Protein 7ROA (pdb70)

Foldseek 3Di:
DDDVVLLVVLLVLVCLCVPHLDLVSLLVSPVVPDDPVLVVLLCVLFVDDRDVADDDGDLLVVLPVQPLVQLVVCVVVSVSSSLSVSQVVSCVVVVVPGRSNSSSSVNSSCSVRVD

Structure (mmCIF, N/CA/C/O backbone):
data_7ROA
#
_entry.id   7ROA
#
_cell.length_a   62.394
_cell.length_b   32.064
_cell.length_c   49.992
_cell.angle_alpha   90.000
_cell.angle_beta   90.860
_cell.angle_gamma   90.000
#
_symmetry.space_group_name_H-M   'C 1 2 1'
#
loop_
_entity.id
_entity.type
_entity.pdbx_description
1 polymer EntV
2 water water
#
loop_
_atom_site.group_PDB
_atom_site.id
_atom_site.type_symbol
_atom_site.label_atom_id
_atom_site.label_alt_id
_atom_site.label_comp_id
_atom_site.label_asym_id
_atom_site.label_entity_id
_atom_site.label_seq_id
_atom_site.pdbx_PDB_ins_code
_atom_site.Cartn_x
_atom_site.Cartn_y
_atom_site.Cartn_z
_atom_site.occupancy
_atom_site.B_iso_or_equiv
_atom_site.auth_seq_id
_atom_site.auth_comp_id
_atom_site.auth_asym_id
_atom_site.auth_atom_id
_atom_site.pdbx_PDB_model_num
ATOM 1 N N . GLN A 1 3 ? 26.16000 25.51700 -1.78100 1.000 46.10581 58 GLN A N 1
ATOM 2 C CA . GLN A 1 3 ? 26.28700 24.06100 -1.79300 1.000 51.41266 58 GLN A CA 1
ATOM 3 C C . GLN A 1 3 ? 26.68500 23.51700 -3.16400 1.000 51.14002 58 GLN A C 1
ATOM 4 O O . GLN A 1 3 ? 27.86700 23.31300 -3.43800 1.000 57.66166 58 GLN A O 1
ATOM 10 N N . LEU A 1 4 ? 25.68800 23.27600 -4.01600 1.000 31.06213 59 LEU A N 1
ATOM 11 C CA . LEU A 1 4 ? 25.90000 22.66100 -5.32000 1.000 24.76375 59 LEU A CA 1
ATOM 12 C C . LEU A 1 4 ? 26.28300 23.70200 -6.36600 1.000 28.58475 59 LEU A C 1
ATOM 13 O O . LEU A 1 4 ? 25.68000 24.77800 -6.43400 1.000 34.71402 59 LEU A O 1
ATOM 18 N N . GLU A 1 5 ? 27.28000 23.37400 -7.18600 1.000 26.95542 60 GLU A N 1
ATOM 19 C CA . GLU A 1 5 ? 27.68400 24.27400 -8.26400 1.000 26.60449 60 GLU A CA 1
ATOM 20 C C . GLU A 1 5 ? 26.59000 24.31100 -9.32700 1.000 21.99413 60 GLU A C 1
ATOM 21 O O . GLU A 1 5 ? 26.17100 23.26400 -9.83400 1.000 20.03841 60 GLU A O 1
ATOM 27 N N . ASP A 1 6 ? 26.12400 25.51700 -9.66300 1.000 23.49025 61 ASP A N 1
ATOM 28 C CA . ASP A 1 6 ? 24.94400 25.63100 -10.51300 1.000 21.31320 61 ASP A CA 1
ATOM 29 C C . ASP A 1 6 ? 25.20600 25.16500 -11.93700 1.000 26.32911 61 ASP A C 1
ATOM 30 O O . ASP A 1 6 ? 24.27500 24.71400 -12.61200 1.000 20.80581 61 ASP A O 1
ATOM 35 N N . SER A 1 7 ? 26.44500 25.27400 -12.42400 1.000 19.85118 62 SER A N 1
ATOM 36 C CA . SER A 1 7 ? 26.72900 24.77900 -13.76600 1.000 20.38131 62 SER A CA 1
ATOM 37 C C . SER A 1 7 ? 26.57800 23.26400 -13.82800 1.000 25.18208 62 SER A C 1
ATOM 38 O O . SER A 1 7 ? 26.04200 22.72400 -14.80700 1.000 17.81089 62 SER A O 1
ATOM 41 N N . GLU A 1 8 ? 27.02600 22.56300 -12.78300 1.000 21.04519 63 GLU A N 1
ATOM 42 C CA . GLU A 1 8 ? 26.84800 21.11500 -12.74100 1.000 26.46518 63 GLU A CA 1
ATOM 43 C C . GLU A 1 8 ? 25.38000 20.74800 -12.57600 1.000 15.20826 63 GLU A C 1
ATOM 44 O O . GLU A 1 8 ? 24.91100 19.76400 -13.16100 1.000 15.02106 63 GLU A O 1
ATOM 50 N N . VAL A 1 9 ? 24.63500 21.52900 -11.79100 1.000 13.53473 64 VAL A N 1
ATOM 51 C CA . VAL A 1 9 ? 23.20200 21.29200 -11.65500 1.000 12.71050 64 VAL A CA 1
ATOM 52 C C . VAL A 1 9 ? 22.51700 21.41400 -13.01100 1.000 13.06864 64 VAL A C 1
ATOM 53 O O . VAL A 1 9 ? 21.69500 20.57600 -13.38800 1.000 14.72352 64 VAL A O 1
ATOM 57 N N . GLU A 1 10 ? 22.83300 22.47700 -13.76000 1.000 14.97285 65 GLU A N 1
ATOM 58 C CA . GLU A 1 10 ? 22.18300 22.66200 -15.05700 1.000 16.03801 65 GLU A CA 1
ATOM 59 C C . GLU A 1 10 ? 22.60800 21.60200 -16.06400 1.000 15.43107 65 GLU A C 1
ATOM 60 O O . GLU A 1 10 ? 21.79200 21.18400 -16.90000 1.000 15.37712 65 GLU A O 1
ATOM 66 N N . ALA A 1 11 ? 23.86500 21.15300 -16.00900 1.000 16.97912 66 ALA A N 1
ATOM 67 C CA . ALA A 1 11 ? 24.27700 20.06400 -16.89400 1.000 15.23242 66 ALA A CA 1
ATOM 68 C C . ALA A 1 11 ? 23.52300 18.78400 -16.56900 1.000 12.96846 66 ALA A C 1
ATOM 69 O O . ALA A 1 11 ? 23.12700 18.04000 -17.47600 1.000 14.49615 66 ALA A O 1
ATOM 71 N N . VAL A 1 12 ? 23.31800 18.50900 -15.28000 1.000 11.57268 67 VAL A N 1
ATOM 72 C CA . VAL A 1 12 ? 22.53800 17.34400 -14.88000 1.000 9.98859 67 VAL A CA 1
ATOM 73 C C . VAL A 1 12 ? 21.08100 17.50800 -15.29800 1.000 10.19583 67 VAL A C 1
ATOM 74 O O . VAL A 1 12 ? 20.46100 16.57300 -15.81900 1.000 10.91256 67 VAL A O 1
ATOM 78 N N . ALA A 1 13 ? 20.51300 18.69500 -15.08800 1.000 10.39789 68 ALA A N 1
ATOM 79 C CA . ALA A 1 13 ? 19.12100 18.91500 -15.47200 1.000 10.63006 68 ALA A CA 1
ATOM 80 C C . ALA A 1 13 ? 18.93500 18.73100 -16.97100 1.000 11.91891 68 ALA A C 1
ATOM 81 O O . ALA A 1 13 ? 17.92400 18.17700 -17.42400 1.000 13.83696 68 ALA A O 1
ATOM 83 N N . LYS A 1 14 ? 19.90000 19.19500 -17.75900 1.000 13.14580 69 LYS A N 1
ATOM 84 C CA . LYS A 1 14 ? 19.77100 19.06400 -19.20400 1.000 21.07702 69 LYS A CA 1
ATOM 85 C C . LYS A 1 14 ? 19.85900 17.60400 -19.61400 1.000 19.00135 69 LYS A C 1
ATOM 86 O O . LYS A 1 14 ? 19.10200 17.15100 -20.47900 1.000 15.20681 69 LYS A O 1
ATOM 92 N N . GLY A 1 15 ? 20.76400 16.84900 -18.98800 1.000 12.94532 70 GLY A N 1
ATOM 93 C CA . GLY A 1 15 ? 20.84300 15.42600 -19.27300 1.000 11.61430 70 GLY A CA 1
ATOM 94 C C . GLY A 1 15 ? 19.56700 14.69100 -18.90500 1.000 16.47143 70 GLY A C 1
ATOM 95 O O . GLY A 1 15 ? 19.09200 13.83700 -19.65800 1.000 12.78668 70 GLY A O 1
ATOM 96 N N . LEU A 1 16 ? 19.00000 15.00100 -17.73500 1.000 9.61118 71 LEU A N 1
ATOM 97 C CA . LEU A 1 16 ? 17.73700 14.37600 -17.34700 1.000 7.74657 71 LEU A CA 1
ATOM 98 C C . L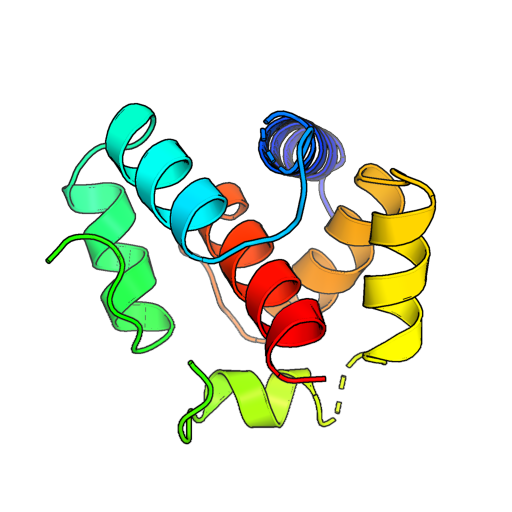EU A 1 16 ? 16.64700 14.69100 -18.35400 1.000 14.69523 71 LEU A C 1
ATOM 99 O O . LEU A 1 16 ? 15.87500 13.80500 -18.73900 1.000 13.49292 71 LEU A O 1
ATOM 104 N N . GLU A 1 17 ? 16.57600 15.95200 -18.78900 1.000 9.41367 72 GLU A N 1
ATOM 105 C CA . GLU A 1 17 ? 15.56400 16.36500 -19.75300 1.000 10.88381 72 GLU A CA 1
ATOM 106 C C . GLU A 1 17 ? 15.72600 15.62200 -21.07200 1.000 22.00203 72 GLU A C 1
ATOM 107 O O . GLU A 1 17 ? 14.73600 15.21800 -21.68800 1.000 32.08757 72 GLU A O 1
ATOM 113 N N . GLU A 1 18 ? 16.96500 15.45200 -21.53600 1.000 14.88450 73 GLU A N 1
ATOM 114 C CA . GLU A 1 18 ? 17.18400 14.69900 -22.76800 1.000 19.64204 73 GLU A CA 1
ATOM 115 C C . GLU A 1 18 ? 16.90100 13.20900 -22.59400 1.000 20.64767 73 GLU A C 1
ATOM 116 O O . GLU A 1 18 ? 16.31100 12.59700 -23.48400 1.000 20.73351 73 GLU A O 1
ATOM 130 N N . TYR A 1 20 ? 15.00600 11.63300 -20.46800 1.000 11.54818 75 TYR A N 1
ATOM 131 C CA . TYR A 1 20 ? 13.68400 11.27000 -19.97700 1.000 10.88494 75 TYR A CA 1
ATOM 132 C C . TYR A 1 20 ? 12.57300 12.11900 -20.56800 1.000 18.54751 75 TYR A C 1
ATOM 133 O O . TYR A 1 20 ? 11.49500 12.20300 -19.97500 1.000 16.28011 75 TYR A O 1
ATOM 142 N N . ALA A 1 21 ? 12.81500 12.75600 -21.71500 1.000 23.29955 76 ALA A N 1
ATOM 143 C CA . ALA A 1 21 ? 11.77500 13.57900 -22.32100 1.000 41.63951 76 ALA A CA 1
ATOM 144 C C . ALA A 1 21 ? 10.53600 12.76100 -22.64500 1.000 36.49150 76 ALA A C 1
ATOM 145 O O . ALA A 1 21 ? 9.41600 13.28200 -22.59000 1.000 44.88575 76 ALA A O 1
ATOM 147 N N . ASN A 1 22 ? 10.71300 11.48100 -22.96600 1.000 27.69779 77 ASN A N 1
ATOM 148 C CA . ASN A 1 22 ? 9.61400 10.61000 -23.35900 1.000 29.92227 77 ASN A CA 1
ATOM 149 C C . ASN A 1 22 ? 9.26400 9.59600 -22.27800 1.000 40.86978 77 ASN A C 1
ATOM 150 O O . ASN A 1 22 ? 8.57700 8.60800 -22.55600 1.000 40.81828 77 ASN A O 1
ATOM 155 N N . GLY A 1 23 ? 9.72700 9.81400 -21.05500 1.000 26.72842 78 GLY A N 1
ATOM 156 C CA . GLY A 1 23 ? 9.37600 8.94500 -19.94700 1.000 16.40605 78 GLY A CA 1
ATOM 157 C C . GLY A 1 23 ? 10.61900 8.48300 -19.22000 1.000 16.89147 78 GLY A C 1
ATOM 158 O O . GLY A 1 23 ? 11.69000 8.31600 -19.80900 1.000 17.61656 78 GLY A O 1
ATOM 159 N N . VAL A 1 24 ? 10.47500 8.27200 -17.91700 1.000 18.12935 79 VAL A N 1
ATOM 160 C CA . VAL A 1 24 ? 11.53900 7.70700 -17.10300 1.000 15.00885 79 VAL A CA 1
ATOM 161 C C . VAL A 1 24 ? 11.41600 6.19200 -17.22900 1.000 18.05894 79 VAL A C 1
ATOM 162 O O . VAL A 1 24 ? 10.59000 5.57400 -16.55500 1.000 22.26476 79 VAL A O 1
ATOM 166 N N . THR A 1 25 ? 12.22600 5.59000 -18.10500 1.000 16.00309 80 THR A N 1
ATOM 167 C CA . THR A 1 25 ? 12.26000 4.13900 -18.27500 1.000 19.64476 80 THR A CA 1
ATOM 168 C C . THR A 1 25 ? 13.70500 3.65200 -18.27300 1.000 18.81013 80 THR A C 1
ATOM 169 O O . THR A 1 25 ? 14.63700 4.40400 -18.57400 1.000 14.51156 80 THR A O 1
ATOM 173 N N . GLU A 1 26 ? 13.88700 2.37700 -17.92400 1.000 16.95042 81 GLU A N 1
ATOM 174 C CA . GLU A 1 26 ? 15.23900 1.82700 -17.91000 1.000 15.21383 81 GLU A CA 1
ATOM 175 C C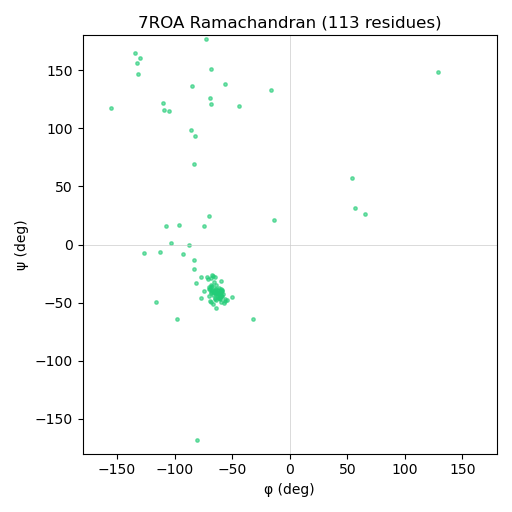 . GLU A 1 26 ? 15.87300 1.91500 -19.28700 1.000 13.62859 81 GLU A C 1
ATOM 176 O O . GLU A 1 26 ? 17.05300 2.24800 -19.41500 1.000 15.62236 81 GLU A O 1
ATOM 182 N N . ASP A 1 27 ? 15.09400 1.64600 -20.33700 1.000 16.42393 82 ASP A N 1
ATOM 183 C CA . ASP A 1 27 ? 15.65200 1.69100 -21.68000 1.000 17.01690 82 ASP A CA 1
ATOM 184 C C . ASP A 1 27 ? 16.09000 3.10300 -22.05900 1.000 17.20607 82 ASP A C 1
ATOM 185 O O . ASP A 1 27 ? 17.14000 3.28100 -22.69100 1.000 13.88444 82 ASP A O 1
ATOM 190 N N . ASN A 1 28 ? 15.29700 4.12000 -21.70200 1.000 13.13589 83 ASN A N 1
ATOM 191 C CA . ASN A 1 28 ? 15.67200 5.49400 -22.04400 1.000 12.58968 83 ASN A CA 1
ATOM 192 C C . ASN A 1 28 ? 16.95000 5.90800 -21.33100 1.000 14.86395 83 ASN A C 1
ATOM 193 O O . ASN A 1 28 ? 17.80100 6.60100 -21.90000 1.000 11.08885 83 ASN A O 1
ATOM 198 N N . PHE A 1 29 ? 17.10500 5.47800 -20.08300 1.000 10.12088 84 PHE A N 1
ATOM 199 C CA . PHE A 1 29 ? 18.32300 5.75000 -19.33300 1.000 9.04028 84 PHE A CA 1
ATOM 200 C C . PHE A 1 29 ? 19.53000 5.06800 -19.97200 1.000 10.53671 84 PHE A C 1
ATOM 201 O O . PHE A 1 29 ? 20.53400 5.71300 -20.29500 1.000 10.91974 84 PHE A O 1
ATOM 209 N N . LYS A 1 30 ? 19.44700 3.75300 -20.17100 1.000 11.77911 85 LYS A N 1
ATOM 210 C CA . LYS A 1 30 ? 20.62300 3.02700 -20.63300 1.000 10.87053 85 LYS A CA 1
ATOM 211 C C . LYS A 1 30 ? 21.02300 3.45100 -22.03900 1.000 11.93426 85 LYS A C 1
ATOM 212 O O . LYS A 1 30 ? 22.21500 3.59100 -22.33400 1.000 12.17101 85 LYS A O 1
ATOM 218 N N . ASN A 1 31 ? 20.04500 3.65200 -22.92300 1.000 12.88828 86 ASN A N 1
ATOM 219 C CA . ASN A 1 31 ? 20.37800 3.99800 -24.29800 1.000 17.28615 86 ASN A CA 1
ATOM 220 C C . ASN A 1 31 ? 20.94900 5.40100 -24.38100 1.000 16.69579 86 ASN A C 1
ATOM 221 O O . ASN A 1 31 ? 21.87900 5.65400 -25.15500 1.000 18.08560 86 ASN A O 1
ATOM 226 N N . TYR A 1 32 ? 20.40800 6.32600 -23.58600 1.000 12.42627 87 TYR A N 1
ATOM 227 C CA . TYR A 1 32 ? 20.98800 7.66100 -23.52900 1.000 12.01987 87 TYR A CA 1
ATOM 228 C C . TYR A 1 32 ? 22.41900 7.61300 -23.01900 1.000 13.21950 87 TYR A C 1
ATOM 229 O O . TYR A 1 32 ? 23.31500 8.24000 -23.59300 1.000 16.84988 87 TYR A O 1
ATOM 238 N N . VAL A 1 33 ? 22.66200 6.86600 -21.93700 1.000 10.54920 88 VAL A N 1
ATOM 239 C CA . VAL A 1 33 ? 24.01200 6.80300 -21.37800 1.000 13.50950 88 VAL A CA 1
ATOM 240 C C . VAL A 1 33 ? 24.97700 6.16600 -22.36900 1.000 11.72356 88 VAL A C 1
ATOM 241 O O . VAL A 1 33 ? 26.07200 6.68700 -22.61500 1.000 12.31771 88 VAL A O 1
ATOM 245 N N . LYS A 1 34 ? 24.59600 5.03000 -22.95700 1.000 12.79961 89 LYS A N 1
ATOM 246 C CA . LYS A 1 34 ? 25.51400 4.39300 -23.90400 1.000 15.99290 89 LYS A CA 1
ATOM 247 C C . LYS A 1 34 ? 25.75000 5.24900 -25.13900 1.000 17.51443 89 LYS A C 1
ATOM 248 O O . LYS A 1 34 ? 26.81400 5.14700 -25.76300 1.000 18.17804 89 LYS A O 1
ATOM 254 N N . ASN A 1 35 ? 24.78800 6.09000 -25.51100 1.000 15.55721 90 ASN A N 1
ATOM 255 C CA . ASN A 1 35 ? 24.97400 6.91100 -26.70400 1.000 17.17509 90 ASN A CA 1
ATOM 256 C C . ASN A 1 35 ? 25.76800 8.18200 -26.44200 1.000 20.41532 90 ASN A C 1
ATOM 257 O O . ASN A 1 35 ? 26.19300 8.82700 -27.40500 1.000 21.40245 90 ASN A O 1
ATOM 262 N N . ASN A 1 36 ? 25.97600 8.56800 -25.18000 1.000 15.13915 91 ASN A N 1
ATOM 263 C CA . ASN A 1 36 ? 26.51400 9.89300 -24.88400 1.000 17.16226 91 ASN A CA 1
ATOM 264 C C . ASN A 1 36 ? 27.74800 9.91100 -23.99300 1.000 19.93336 91 ASN A C 1
ATOM 265 O O . ASN A 1 36 ? 28.32000 10.99100 -23.80200 1.000 21.96985 91 ASN A O 1
ATOM 270 N N . PHE A 1 37 ? 28.16700 8.77900 -23.42600 1.000 14.25782 92 PHE A N 1
ATOM 271 C CA . PHE A 1 37 ? 29.30400 8.74300 -22.51500 1.000 15.30013 92 PHE A CA 1
ATOM 272 C C . PHE A 1 37 ? 30.26100 7.62700 -22.90000 1.000 17.32983 92 PHE A C 1
ATOM 273 O O . PHE A 1 37 ? 29.85100 6.56200 -23.36800 1.000 17.76423 92 PHE A O 1
ATOM 281 N N . ALA A 1 38 ? 31.54300 7.87700 -22.66700 1.000 18.43378 93 ALA A N 1
ATOM 282 C CA . ALA A 1 38 ? 32.56400 6.88500 -22.94300 1.000 19.36379 93 ALA A CA 1
ATOM 283 C C . ALA A 1 38 ? 32.44400 5.71400 -21.97500 1.000 20.95453 93 ALA A C 1
ATOM 284 O O . ALA A 1 38 ? 31.97300 5.85900 -20.84200 1.000 16.91061 93 ALA A O 1
ATOM 286 N N . GLN A 1 39 ? 32.86500 4.53900 -22.44600 1.000 23.10548 94 GLN A N 1
ATOM 287 C CA . GLN A 1 39 ? 32.79900 3.32100 -21.64000 1.000 20.80304 94 GLN A CA 1
ATOM 288 C C . GLN A 1 39 ? 33.41500 3.51700 -20.26100 1.000 24.34060 94 GLN A C 1
ATOM 289 O O . GLN A 1 39 ? 32.84800 3.09800 -19.24700 1.000 24.31236 94 GLN A O 1
ATOM 295 N N . GLN A 1 40 ? 34.58900 4.14500 -20.21400 1.000 22.62456 95 GLN A N 1
ATOM 296 C CA . GLN A 1 40 ? 35.28100 4.39700 -18.95600 1.000 27.27399 95 GLN A CA 1
ATOM 297 C C . GLN A 1 40 ? 34.39800 5.14600 -17.96600 1.000 26.57488 95 GLN A C 1
ATOM 298 O O . GLN A 1 40 ? 34.31300 4.77300 -16.78800 1.000 28.77314 95 GLN A O 1
ATOM 304 N N . GLU A 1 41 ? 33.74200 6.21900 -18.42600 1.000 23.29734 96 GLU A N 1
ATOM 305 C CA . G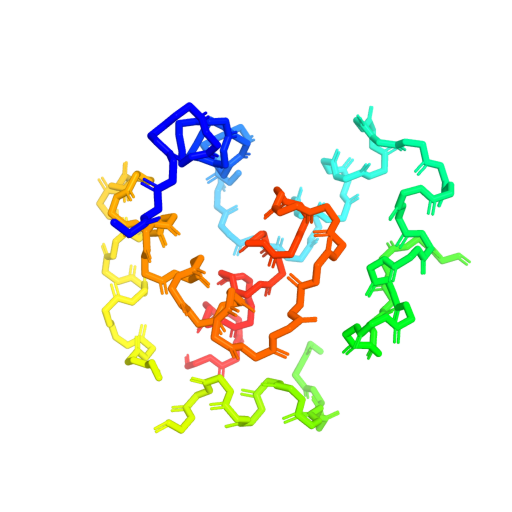LU A 1 41 ? 32.84000 6.97300 -17.55800 1.000 23.59964 96 GLU A CA 1
ATOM 306 C C . GLU A 1 41 ? 31.70400 6.09000 -17.05700 1.000 21.01195 96 GLU A C 1
ATOM 307 O O . GLU A 1 41 ? 31.33900 6.13200 -15.87600 1.000 17.45123 96 GLU A O 1
ATOM 313 N N . ILE A 1 42 ? 31.13100 5.28800 -17.95000 1.000 15.45283 97 ILE A N 1
ATOM 314 C CA . ILE A 1 42 ? 30.04200 4.39700 -17.57100 1.000 14.00624 97 ILE A CA 1
ATOM 315 C C . ILE A 1 42 ? 30.52200 3.37600 -16.54700 1.000 14.21550 97 ILE A C 1
ATOM 316 O O . ILE A 1 42 ? 29.85400 3.12800 -15.53700 1.000 18.06999 97 ILE A O 1
ATOM 321 N N . SER A 1 43 ? 31.69900 2.78700 -16.77900 1.000 20.22715 98 SER A N 1
ATOM 322 C CA . SER A 1 43 ? 32.21500 1.75000 -15.88600 1.000 24.13172 98 SER A CA 1
ATOM 323 C C . SER A 1 43 ? 32.43300 2.27400 -14.46700 1.000 21.29823 98 SER A C 1
ATOM 324 O O . SER A 1 43 ? 32.21600 1.54700 -13.48600 1.000 18.67551 98 SER A O 1
ATOM 327 N N . SER A 1 44 ? 32.88800 3.52200 -14.34200 1.000 17.11646 99 SER A N 1
ATOM 328 C CA . SER A 1 44 ? 33.09000 4.12300 -13.02500 1.000 17.55185 99 SER A CA 1
ATOM 329 C C . SER A 1 44 ? 31.78700 4.21400 -12.24600 1.000 17.69895 99 SER A C 1
ATOM 330 O O . SER A 1 44 ? 31.75900 3.95700 -11.03600 1.000 15.87224 99 SER A O 1
ATOM 333 N N . VAL A 1 45 ? 30.69900 4.58600 -12.91800 1.000 11.81675 100 VAL A N 1
ATOM 334 C CA . VAL A 1 45 ? 29.40100 4.65400 -12.24700 1.000 10.64549 100 VAL A CA 1
ATOM 335 C C . VAL A 1 45 ? 28.91900 3.26200 -11.87600 1.000 10.58829 100 VAL A C 1
ATOM 336 O O . VAL A 1 45 ? 28.37800 3.04300 -10.78500 1.000 13.53280 100 VAL A O 1
ATOM 340 N N . GLU A 1 46 ? 29.10400 2.29600 -12.77700 1.000 11.00933 101 GLU A N 1
ATOM 341 C CA . GLU A 1 46 ? 28.68400 0.93300 -12.48800 1.000 15.38552 101 GLU A CA 1
ATOM 342 C C . GLU A 1 46 ? 29.37400 0.40900 -11.23700 1.000 13.84605 101 GLU A C 1
ATOM 343 O O . GLU A 1 46 ? 28.75300 -0.28800 -10.42500 1.000 15.31399 101 GLU A O 1
ATOM 349 N N . GLU A 1 47 ? 30.65700 0.74100 -11.05900 1.000 14.98543 102 GLU A N 1
ATOM 350 C CA . GLU A 1 47 ? 31.37200 0.23900 -9.89200 1.000 19.67673 102 GLU A CA 1
ATOM 351 C C . GLU A 1 47 ? 30.93900 0.98400 -8.63800 1.000 21.38612 102 GLU A C 1
ATOM 352 O O . GLU A 1 47 ? 30.79500 0.37900 -7.57000 1.000 21.24463 102 GLU A O 1
ATOM 358 N N . GLU A 1 48 ? 30.74700 2.30100 -8.73800 1.000 14.25616 103 GLU A N 1
ATOM 359 C CA . GLU A 1 48 ? 30.34900 3.07000 -7.56600 1.000 15.65933 103 GLU A CA 1
ATOM 360 C C . GLU A 1 48 ? 28.96800 2.66800 -7.06900 1.000 21.23493 103 GLU A C 1
ATOM 361 O O . GLU A 1 48 ? 28.75900 2.50600 -5.86100 1.000 21.68094 103 GLU A O 1
ATOM 367 N N . LEU A 1 49 ? 28.00000 2.54000 -7.98000 1.000 12.18504 104 LEU A N 1
ATOM 368 C CA . LEU A 1 49 ? 26.61800 2.29100 -7.60200 1.000 12.03193 104 LEU A CA 1
ATOM 369 C C . LEU A 1 49 ? 26.23900 0.81700 -7.56800 1.000 16.10597 104 LEU A C 1
ATOM 370 O O . LEU A 1 49 ? 25.13300 0.50300 -7.11900 1.000 13.55048 104 LEU A O 1
ATOM 375 N N . ASN A 1 50 ? 27.11000 -0.07800 -8.02400 1.000 13.64086 105 ASN A N 1
ATOM 376 C CA . ASN A 1 50 ? 26.80500 -1.49800 -8.21200 1.000 12.28802 105 ASN A CA 1
ATOM 377 C C . ASN A 1 50 ? 25.56300 -1.68400 -9.08300 1.000 12.18938 105 ASN A C 1
ATOM 378 O O . ASN A 1 50 ? 24.58900 -2.33900 -8.70800 1.000 15.69288 105 ASN A O 1
ATOM 383 N N . VAL A 1 51 ? 25.62700 -1.11600 -10.28300 1.000 11.92639 106 VAL A N 1
ATOM 384 C CA . VAL A 1 51 ? 24.55400 -1.23200 -11.26000 1.000 13.77473 106 VAL A CA 1
ATOM 385 C C . VAL A 1 51 ? 25.16600 -1.67400 -12.57200 1.000 24.93748 106 VAL A C 1
ATOM 386 O O . VAL A 1 51 ? 26.37600 -1.57200 -12.78700 1.000 19.21051 106 VAL A O 1
ATOM 390 N N . ASN A 1 52 ? 24.31200 -2.21100 -13.43200 1.000 16.02666 107 ASN A N 1
ATOM 391 C CA . ASN A 1 52 ? 24.68500 -2.59400 -14.78500 1.000 18.89920 107 ASN A CA 1
ATOM 392 C C . ASN A 1 52 ? 24.00100 -1.62900 -15.74100 1.000 24.54276 107 ASN A C 1
ATOM 393 O O . ASN A 1 52 ? 22.77400 -1.49100 -15.70900 1.000 25.62832 107 ASN A O 1
ATOM 398 N N . ILE A 1 53 ? 24.79700 -0.93300 -16.55300 1.000 20.31510 108 ILE A N 1
ATOM 399 C CA . ILE A 1 53 ? 24.29600 0.02100 -17.53600 1.000 21.60507 108 ILE A CA 1
ATOM 400 C C . ILE A 1 53 ? 24.62700 -0.42500 -18.95500 1.000 31.64647 108 ILE A C 1
ATOM 401 O O . ILE A 1 53 ? 23.75700 -0.45200 -19.83100 1.000 31.83600 108 ILE A O 1
ATOM 406 N N . SER A 1 54 ? 25.88000 -0.78500 -1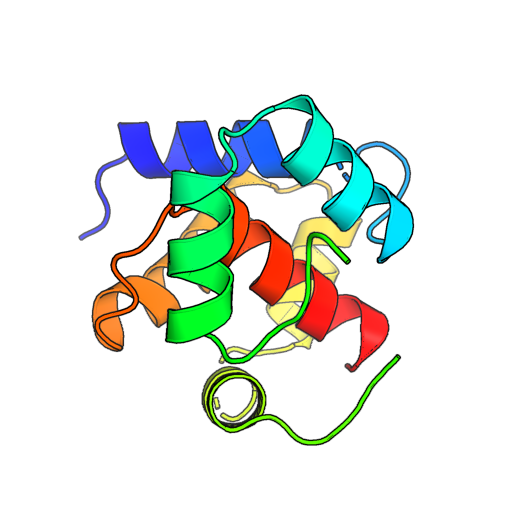9.19900 1.000 24.09233 109 SER A N 1
ATOM 407 C CA . SER A 1 54 ? 26.31100 -1.31600 -20.48800 1.000 37.31970 109 SER A CA 1
ATOM 408 C C . SER A 1 54 ? 26.61600 -2.80000 -20.32300 1.000 61.20866 109 SER A C 1
ATOM 409 O O . SER A 1 54 ? 27.54300 -3.17200 -19.59600 1.000 71.08743 109 SER A O 1
ATOM 412 N N . ASP A 1 55 ? 25.84600 -3.64100 -20.99900 1.000 69.71558 110 ASP A N 1
ATOM 413 C CA . ASP A 1 55 ? 25.94600 -5.07700 -20.79200 1.000 73.22730 110 ASP A CA 1
ATOM 414 C C . ASP A 1 55 ? 27.11300 -5.67300 -21.56600 1.000 64.47491 110 ASP A C 1
ATOM 415 O O . ASP A 1 55 ? 28.04900 -6.20200 -20.97000 1.000 74.02387 110 ASP A O 1
ATOM 420 N N . SER A 1 71 ? 13.48200 -5.56200 -12.80700 1.000 44.40565 126 SER A N 1
ATOM 421 C CA . SER A 1 71 ? 13.56100 -4.11300 -12.66100 1.000 56.68140 126 SER A CA 1
ATOM 422 C C . SER A 1 71 ? 14.17800 -3.73300 -11.32300 1.000 64.65195 126 SER A C 1
ATOM 423 O O . SER A 1 71 ? 15.25900 -3.14500 -11.27100 1.000 59.55956 126 SER A O 1
ATOM 426 N N . CYS A 1 72 ? 13.48300 -4.08200 -10.24400 1.000 61.41435 127 CYS A N 1
ATOM 427 C CA . CYS A 1 72 ? 13.85200 -3.69000 -8.88800 1.000 60.96867 127 CYS A CA 1
ATOM 428 C C . CYS A 1 72 ? 14.45800 -4.89600 -8.18300 1.000 54.75810 127 CYS A C 1
ATOM 429 O O . CYS A 1 72 ? 13.76900 -5.89800 -7.96100 1.000 71.03951 127 CYS A O 1
ATOM 432 N N . VAL A 1 73 ? 15.74500 -4.81000 -7.84600 1.000 25.21749 128 VAL A N 1
ATOM 433 C CA . VAL A 1 73 ? 16.38600 -5.77700 -6.96300 1.000 27.50534 128 VAL A CA 1
ATOM 434 C C . VAL A 1 73 ? 17.22900 -5.02200 -5.94100 1.000 20.17676 128 VAL A C 1
ATOM 435 O O . VAL A 1 73 ? 17.53500 -3.84000 -6.10100 1.000 23.09853 128 VAL A O 1
ATOM 439 N N . ALA A 1 74 ? 17.61600 -5.74600 -4.88900 1.000 21.26155 129 ALA A N 1
ATOM 440 C CA . ALA A 1 74 ? 18.30200 -5.15100 -3.74900 1.000 19.11940 129 ALA A CA 1
ATOM 441 C C . ALA A 1 74 ? 19.56000 -4.41600 -4.18000 1.000 25.40117 129 ALA A C 1
ATOM 442 O O . ALA A 1 74 ? 20.32000 -4.89100 -5.02600 1.000 17.28457 129 ALA A O 1
ATOM 444 N N . ASN A 1 75 ? 19.77300 -3.24400 -3.58800 1.000 17.04380 130 ASN A N 1
ATOM 445 C CA . ASN A 1 75 ? 20.94800 -2.42400 -3.86000 1.000 19.19753 130 ASN A CA 1
ATOM 446 C C . ASN A 1 75 ? 21.19600 -1.54500 -2.64700 1.000 16.62435 130 ASN A C 1
ATOM 447 O O . ASN A 1 75 ? 20.31700 -0.76100 -2.27800 1.000 16.45656 130 ASN A O 1
ATOM 452 N N . LYS A 1 76 ? 22.35400 -1.73100 -2.00500 1.000 15.77842 131 LYS A N 1
ATOM 453 C CA . LYS A 1 76 ? 22.87100 -0.83400 -0.97200 1.000 22.72681 131 LYS A CA 1
ATOM 454 C C . LYS A 1 76 ? 22.51800 0.62800 -1.12400 1.000 25.27251 131 LYS A C 1
ATOM 455 O O . LYS A 1 76 ? 21.87500 1.23300 -0.25400 1.000 15.50078 131 LYS A O 1
ATOM 461 N N . ILE A 1 77 ? 23.02200 1.21300 -2.20200 1.000 14.66267 132 ILE A N 1
ATOM 462 C CA . ILE A 1 77 ? 22.93300 2.65000 -2.36300 1.000 12.63698 132 ILE A CA 1
ATOM 463 C C . ILE A 1 77 ? 21.48800 3.05800 -2.56600 1.000 14.53110 132 ILE A C 1
ATOM 464 O O . ILE A 1 77 ? 21.04200 4.08800 -2.04500 1.000 14.06817 132 ILE A O 1
ATOM 469 N N . LYS A 1 78 ? 20.73400 2.25200 -3.32000 1.000 13.81598 133 LYS A N 1
ATOM 470 C CA . LYS A 1 78 ? 19.32600 2.54800 -3.54000 1.000 10.38023 133 LYS A CA 1
ATOM 471 C C . LYS A 1 78 ? 18.57000 2.59600 -2.22100 1.000 16.18618 133 LYS A C 1
ATOM 472 O O . LYS A 1 78 ? 17.71600 3.46800 -2.01100 1.000 13.43552 133 LYS A O 1
ATOM 478 N N . ASP A 1 79 ? 18.86900 1.66900 -1.31500 1.000 15.59546 134 ASP A N 1
ATOM 479 C CA . ASP A 1 79 ? 18.14500 1.67100 -0.05500 1.000 15.70303 134 ASP A CA 1
ATOM 480 C C . ASP A 1 79 ? 18.51500 2.87500 0.79200 1.000 17.48885 134 ASP A C 1
ATOM 481 O O . ASP A 1 79 ? 17.64300 3.47000 1.43300 1.000 17.19638 134 ASP A O 1
ATOM 486 N N . GLU A 1 80 ? 19.79300 3.27100 0.79600 1.000 16.08339 135 GLU A N 1
ATOM 487 C CA . GLU A 1 80 ? 20.16700 4.47200 1.53900 1.000 19.24838 135 GLU A CA 1
ATOM 488 C C . GLU A 1 80 ? 19.56300 5.71300 0.90400 1.000 18.21533 135 GLU A C 1
ATOM 489 O O . GLU A 1 80 ? 19.15200 6.63800 1.60700 1.000 15.91311 135 GLU A O 1
ATOM 495 N N . PHE A 1 81 ? 19.47800 5.73100 -0.42500 1.000 13.99090 136 PHE A N 1
ATOM 496 C CA . PHE A 1 81 ? 18.81400 6.81600 -1.14400 1.000 12.26941 136 PHE A CA 1
ATOM 497 C C . PHE A 1 81 ? 17.34700 6.93900 -0.74100 1.000 19.32395 136 PHE A C 1
ATOM 498 O O . PHE A 1 81 ? 16.87000 8.03400 -0.41600 1.000 18.84124 136 PHE A O 1
ATOM 506 N N . PHE A 1 82 ? 16.61100 5.81800 -0.74400 1.000 13.21992 137 PHE A N 1
ATOM 507 C CA . PHE A 1 82 ? 15.19400 5.86000 -0.38200 1.000 14.43123 137 PHE A CA 1
ATOM 508 C C . PHE A 1 82 ? 14.98300 6.19800 1.09100 1.000 20.41863 137 PHE A C 1
ATOM 509 O O . PHE A 1 82 ? 13.93000 6.73000 1.45200 1.000 17.64903 137 PHE A O 1
ATOM 517 N N . ALA A 1 83 ? 15.94800 5.89000 1.95400 1.000 16.95477 1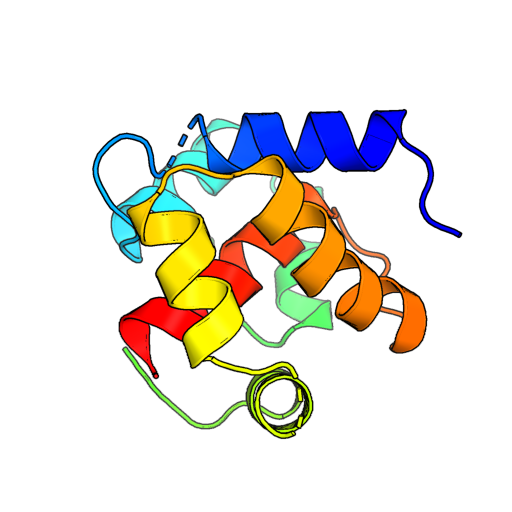38 ALA A N 1
ATOM 518 C CA . ALA A 1 83 ? 15.78400 6.23200 3.36400 1.000 19.38249 138 ALA A CA 1
ATOM 519 C C . ALA A 1 83 ? 15.96800 7.72500 3.62900 1.000 20.50121 138 ALA A C 1
ATOM 520 O O . ALA A 1 83 ? 15.41000 8.23800 4.60300 1.000 22.75048 138 ALA A O 1
ATOM 535 N N . ILE A 1 85 ? 15.89500 10.42000 0.89300 1.000 15.32104 140 ILE A N 1
ATOM 536 C CA . ILE A 1 85 ? 15.25400 11.28100 -0.09300 1.000 14.89854 140 ILE A CA 1
ATOM 537 C C . ILE A 1 85 ? 13.86000 10.74800 -0.38600 1.000 17.56124 140 ILE A C 1
ATOM 538 O O . ILE A 1 85 ? 13.68500 9.54600 -0.62400 1.000 18.98189 140 ILE A O 1
ATOM 543 N N . SER A 1 86 ? 12.87600 11.64200 -0.38500 1.000 15.53652 141 SER A N 1
ATOM 544 C CA . SER A 1 86 ? 11.49100 11.26400 -0.63000 1.000 17.43088 141 SER A CA 1
ATOM 545 C C . SER A 1 86 ? 11.31400 10.81600 -2.07500 1.000 22.84732 141 SER A C 1
ATOM 546 O O . SER A 1 86 ? 11.57900 11.58800 -3.00300 1.000 20.47893 141 SER A O 1
ATOM 549 N N . ILE A 1 87 ? 10.86000 9.57200 -2.26300 1.000 18.28767 142 ILE A N 1
ATOM 550 C CA . ILE A 1 87 ? 10.47400 9.10500 -3.59400 1.000 20.99263 142 ILE A CA 1
ATOM 551 C C . ILE A 1 87 ? 9.38500 9.99500 -4.17200 1.000 18.74746 142 ILE A C 1
ATOM 552 O O . ILE A 1 87 ? 9.40600 10.35000 -5.35700 1.000 19.18758 142 ILE A O 1
ATOM 557 N N . SER A 1 88 ? 8.41100 10.36500 -3.34000 1.000 19.59497 143 SER A N 1
ATOM 558 C CA . SER A 1 88 ? 7.32100 11.21900 -3.79100 1.000 20.35776 143 SER A CA 1
ATOM 559 C C . SER A 1 88 ? 7.83600 12.55400 -4.32400 1.000 21.31668 143 SER A C 1
ATOM 560 O O . SER A 1 88 ? 7.32700 13.06600 -5.32800 1.000 23.45104 143 SER A O 1
ATOM 563 N N . ALA A 1 89 ? 8.84200 13.13800 -3.66500 1.000 17.21310 144 ALA A N 1
ATOM 564 C CA . ALA A 1 89 ? 9.39200 14.40300 -4.14800 1.000 20.50758 144 ALA A CA 1
ATOM 565 C C . ALA A 1 89 ? 10.03800 14.23800 -5.51700 1.000 19.72290 144 ALA A C 1
ATOM 566 O O . ALA A 1 89 ? 9.89600 15.11000 -6.38400 1.000 20.58290 144 ALA A O 1
ATOM 568 N N . ILE A 1 90 ? 10.75800 13.13100 -5.72700 1.000 13.28997 145 ILE A N 1
ATOM 569 C CA . ILE A 1 90 ? 11.41700 12.89000 -7.01400 1.000 16.11143 145 ILE A CA 1
ATOM 570 C C . ILE A 1 90 ? 10.39100 12.66900 -8.11900 1.000 24.73655 145 ILE A C 1
ATOM 571 O O . ILE A 1 90 ? 10.46900 13.28300 -9.19000 1.000 16.33602 145 ILE A O 1
ATOM 576 N N . VAL A 1 91 ? 9.43800 11.76200 -7.88800 1.000 23.75383 146 VAL A N 1
ATOM 577 C CA . VAL A 1 91 ? 8.44600 11.43200 -8.90900 1.000 22.72038 146 VAL A CA 1
ATOM 578 C C . VAL A 1 91 ? 7.62200 12.66200 -9.28700 1.000 24.16561 146 VAL A C 1
ATOM 579 O O . VAL A 1 91 ? 7.30000 12.87400 -10.46300 1.000 21.72063 146 VAL A O 1
ATOM 583 N N . LYS A 1 92 ? 7.25900 13.48500 -8.29700 1.000 18.51591 147 LYS A N 1
ATOM 584 C CA . LYS A 1 92 ? 6.56600 14.74300 -8.57300 1.000 20.49626 147 LYS A CA 1
ATOM 585 C C . LYS A 1 92 ? 7.39400 15.66600 -9.46400 1.000 20.53483 147 LYS A C 1
ATOM 586 O O . LYS A 1 92 ? 6.86400 16.29300 -10.38700 1.000 21.83787 147 LYS A O 1
ATOM 592 N N . ALA A 1 93 ? 8.69300 15.79500 -9.18100 1.000 17.32116 148 ALA A N 1
ATOM 593 C CA . ALA A 1 93 ? 9.53800 16.64100 -10.01800 1.000 17.54192 148 ALA A CA 1
ATOM 594 C C . ALA A 1 93 ? 9.57300 16.13700 -11.45600 1.000 15.84031 148 ALA A C 1
ATOM 595 O O . ALA A 1 93 ? 9.52500 16.93400 -12.40200 1.000 18.87999 148 ALA A O 1
ATOM 597 N N . ALA A 1 94 ? 9.67000 14.81700 -11.64100 1.000 14.95969 149 ALA A N 1
ATOM 598 C CA . ALA A 1 94 ? 9.73900 14.27500 -12.99400 1.000 15.43834 149 ALA A CA 1
ATOM 599 C C . ALA A 1 94 ? 8.40100 14.42000 -13.70500 1.000 19.51590 149 ALA A C 1
ATOM 600 O O . ALA A 1 94 ? 8.35600 14.67900 -14.91300 1.000 25.21742 149 ALA A O 1
ATOM 602 N N . GLN A 1 95 ? 7.30300 14.25700 -12.96300 1.000 22.04144 150 GLN A N 1
ATOM 603 C CA . GLN A 1 95 ? 5.96900 14.43000 -13.53300 1.000 22.59298 150 GLN A CA 1
ATOM 604 C C . GLN A 1 95 ? 5.78900 15.83800 -14.08500 1.000 23.81836 150 GLN A C 1
ATOM 605 O O . GLN A 1 95 ? 5.15900 16.03200 -15.13200 1.000 30.56892 150 GLN A O 1
ATOM 611 N N . LYS A 1 96 ? 6.32900 16.83600 -13.39100 1.000 28.58403 151 LYS A N 1
ATOM 612 C CA . LYS A 1 96 ? 6.21700 18.22200 -13.82000 1.000 23.95338 151 LYS A CA 1
ATOM 613 C C . LYS A 1 96 ? 7.32200 18.64300 -14.77600 1.000 24.35881 151 LYS A C 1
ATOM 614 O O . LYS A 1 96 ? 7.33700 19.80100 -15.20500 1.000 26.86972 151 LYS A O 1
ATOM 620 N N . LYS A 1 97 ? 8.24700 17.74200 -15.10600 1.000 20.03958 152 LYS A N 1
ATOM 621 C CA . LYS A 1 97 ? 9.42100 18.06500 -15.91900 1.000 24.86827 152 LYS A CA 1
ATOM 622 C C . LYS A 1 97 ? 10.22700 19.19700 -15.28700 1.000 21.32024 152 LYS A C 1
ATOM 623 O O . LYS A 1 97 ? 10.84700 20.00900 -15.98200 1.000 25.16310 152 LYS A O 1
ATOM 629 N N . ALA A 1 98 ? 10.19600 19.25800 -13.95400 1.000 21.04332 153 ALA A N 1
ATOM 630 C CA . ALA A 1 98 ? 11.01100 20.19200 -13.17900 1.000 16.34236 153 ALA A CA 1
ATOM 631 C C . ALA A 1 98 ? 12.39900 19.57500 -13.01200 1.000 15.30009 153 ALA A C 1
ATOM 632 O O . ALA A 1 98 ? 12.80300 19.14500 -11.93200 1.000 17.07619 153 ALA A O 1
ATOM 634 N N . TRP A 1 99 ? 13.12500 19.50500 -14.13500 1.000 14.42930 154 TRP A N 1
ATOM 635 C CA . TRP A 1 99 ? 14.35600 18.71900 -14.15700 1.000 13.84822 154 TRP A CA 1
ATOM 636 C C . TRP A 1 99 ? 15.42800 19.32500 -13.26900 1.000 11.54597 154 TRP A C 1
ATOM 637 O O . TRP A 1 99 ? 16.28900 18.60200 -12.76000 1.000 10.25076 154 TRP A O 1
ATOM 648 N N . LYS A 1 100 ? 15.40000 20.63700 -13.05400 1.000 19.06394 155 LYS A N 1
ATOM 649 C CA . LYS A 1 100 ? 16.45600 21.18800 -12.21400 1.000 12.71395 155 LYS A CA 1
ATOM 650 C C . LYS A 1 100 ? 16.11800 20.99400 -10.73900 1.000 14.15418 155 LYS A C 1
ATOM 651 O O . LYS A 1 100 ? 17.02000 20.78500 -9.92100 1.000 9.94171 155 LYS A O 1
ATOM 657 N N . GLU A 1 101 ? 14.82600 21.03700 -10.38800 1.000 11.43388 156 GLU A N 1
ATOM 658 C CA . GLU A 1 101 ? 14.39700 20.58600 -9.06600 1.000 15.54629 156 GLU A CA 1
ATOM 659 C C . GLU A 1 101 ? 14.84400 19.15200 -8.80900 1.000 16.14375 156 GLU A C 1
ATOM 660 O O . GLU A 1 101 ? 15.40700 18.84100 -7.75000 1.000 18.66046 156 GLU A O 1
ATOM 666 N N . LEU A 1 102 ? 14.59100 18.25600 -9.77300 1.000 11.41227 157 LEU A N 1
ATOM 667 C CA . LEU A 1 102 ? 15.01000 16.86600 -9.62400 1.000 9.39124 157 LEU A CA 1
ATOM 668 C C . LEU A 1 102 ? 16.51700 16.77500 -9.43200 1.000 14.04849 157 LEU A C 1
ATOM 669 O O . LEU A 1 102 ? 17.00000 16.07400 -8.53600 1.000 11.85478 157 LEU A O 1
ATOM 674 N N . ALA A 1 103 ? 17.27400 17.52500 -10.23400 1.000 10.31261 158 ALA A N 1
ATOM 675 C CA . ALA A 1 103 ? 18.72900 17.43400 -10.18200 1.000 7.99031 158 ALA A CA 1
ATOM 676 C C . ALA A 1 103 ? 19.26000 17.82900 -8.81500 1.000 7.84245 158 ALA A C 1
ATOM 677 O O . ALA A 1 103 ? 20.11600 17.13300 -8.25300 1.000 13.22400 158 ALA A O 1
ATOM 679 N N . VAL A 1 104 ? 18.77200 18.94200 -8.25700 1.000 9.83839 159 VAL A N 1
ATOM 680 C CA . VAL A 1 104 ? 19.32200 19.37700 -6.97200 1.000 12.31661 159 VAL A CA 1
ATOM 681 C C . VAL A 1 104 ? 18.99000 18.37400 -5.88800 1.000 16.48084 159 VAL A C 1
ATOM 682 O O . VAL A 1 104 ? 19.78500 18.16300 -4.95900 1.000 16.23069 159 VAL A O 1
ATOM 686 N N . THR A 1 105 ? 17.83700 17.71700 -5.99700 1.000 10.48472 160 THR A N 1
ATOM 687 C CA . THR A 1 105 ? 17.43900 16.75700 -4.96900 1.000 21.10108 160 THR A CA 1
ATOM 688 C C . THR A 1 105 ? 18.34200 15.52400 -4.98700 1.000 22.33793 160 THR A C 1
ATOM 689 O O . THR A 1 105 ? 18.87800 15.11700 -3.94700 1.000 21.55214 160 THR A O 1
ATOM 693 N N . VAL A 1 106 ? 18.55800 14.93200 -6.16500 1.000 11.04996 161 VAL A N 1
ATOM 694 C CA . VAL A 1 106 ? 19.40400 13.74400 -6.19900 1.000 15.68957 161 VAL A CA 1
ATOM 695 C C . VAL A 1 106 ? 20.88700 14.10600 -6.09200 1.000 18.98776 161 VAL A C 1
ATOM 696 O O . VAL A 1 106 ? 21.67500 13.32300 -5.55200 1.000 19.03746 161 VAL A O 1
ATOM 700 N N . LEU A 1 107 ? 21.30300 15.29500 -6.54100 1.000 13.96497 162 LEU A N 1
ATOM 701 C CA . LEU A 1 107 ? 22.71100 15.66100 -6.38700 1.000 13.29180 162 LEU A CA 1
ATOM 702 C C . LEU A 1 107 ? 23.05900 15.94300 -4.93300 1.000 19.23928 162 LEU A C 1
ATOM 703 O O . LEU A 1 107 ? 24.20100 15.72800 -4.51000 1.000 16.56965 162 LEU A O 1
ATOM 708 N N . ARG A 1 108 ? 22.09600 16.42000 -4.15300 1.000 17.17652 163 ARG A N 1
ATOM 709 C CA . ARG A 1 108 ? 22.35700 16.62200 -2.73600 1.000 15.48790 163 ARG A CA 1
ATOM 710 C C . ARG A 1 108 ? 22.63700 15.28900 -2.05300 1.000 17.79010 163 ARG A C 1
ATOM 711 O O . ARG A 1 108 ? 23.52000 15.19300 -1.19200 1.000 22.06458 163 ARG A O 1
ATOM 719 N N . PHE A 1 109 ? 21.91300 14.24000 -2.44200 1.000 18.93291 164 PHE A N 1
ATOM 720 C CA . PHE A 1 109 ? 22.21300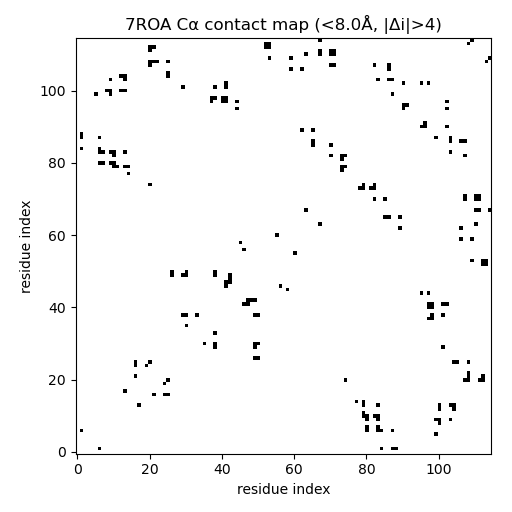 12.91300 -1.91300 1.000 19.62877 164 PHE A CA 1
ATOM 721 C C . PHE A 1 109 ? 23.59000 12.43100 -2.36100 1.000 21.24225 164 PHE A C 1
ATOM 722 O O . PHE A 1 109 ? 24.34200 11.85600 -1.56400 1.000 24.29989 164 PHE A O 1
ATOM 730 N N . ALA A 1 110 ? 23.94600 12.66200 -3.62800 1.000 13.48229 165 ALA A N 1
ATOM 731 C CA . ALA A 1 110 ? 25.18000 12.08800 -4.16500 1.000 14.19704 165 ALA A CA 1
ATOM 732 C C . ALA A 1 110 ? 26.41500 12.72900 -3.53800 1.000 28.69166 165 ALA A C 1
ATOM 733 O O . ALA A 1 110 ? 27.33400 12.02800 -3.09700 1.000 20.67108 165 ALA A O 1
ATOM 735 N N . LYS A 1 111 ? 26.46000 14.06600 -3.49600 1.000 21.07373 166 LYS A N 1
ATOM 736 C CA . LYS A 1 111 ? 27.64000 14.73800 -2.96000 1.000 28.31162 166 LYS A CA 1
ATOM 737 C C . LYS A 1 111 ? 27.82800 14.41000 -1.48600 1.000 38.06044 166 LYS A C 1
ATOM 738 O O . LYS A 1 111 ? 28.96400 14.29000 -1.00800 1.000 51.08106 166 LYS A O 1
ATOM 744 N N . ALA A 1 112 ? 26.72200 14.24600 -0.75200 1.000 24.17903 167 ALA A N 1
ATOM 745 C CA . ALA A 1 112 ? 26.82200 13.87000 0.65300 1.000 27.97628 167 ALA A CA 1
ATOM 746 C C . ALA A 1 112 ? 27.52300 12.53100 0.81500 1.000 41.08706 167 ALA A C 1
ATOM 747 O O . ALA A 1 112 ? 28.38400 12.36900 1.68800 1.000 50.67320 167 ALA A O 1
ATOM 749 N N . ASN A 1 113 ? 27.18500 11.56700 -0.03500 1.000 31.05982 168 ASN A N 1
ATOM 750 C CA . ASN A 1 113 ? 27.61000 10.19000 0.13300 1.000 20.68104 168 ASN A CA 1
ATOM 751 C C . ASN A 1 113 ? 28.85600 9.85600 -0.67000 1.000 29.21530 168 ASN A C 1
ATOM 752 O O . ASN A 1 113 ? 29.15700 8.67500 -0.87000 1.000 35.10864 168 ASN A O 1
ATOM 757 N N . GLY A 1 114 ? 29.58600 10.86500 -1.13300 1.000 33.04148 169 GLY A N 1
ATOM 758 C CA . GLY A 1 114 ? 30.82100 10.60700 -1.84800 1.000 38.32042 169 GLY A CA 1
ATOM 759 C C . GLY A 1 114 ? 30.63000 9.89400 -3.16300 1.000 42.93970 169 GLY A C 1
ATOM 760 O O . GLY A 1 114 ? 31.53000 9.17800 -3.61200 1.000 34.05706 169 GLY A O 1
ATOM 761 N N . LEU A 1 115 ? 29.46700 10.04900 -3.78600 1.000 24.28100 170 LEU A N 1
ATOM 762 C CA . LEU A 1 115 ? 29.25000 9.49100 -5.11300 1.000 20.74201 170 LEU A CA 1
ATOM 763 C C . LEU A 1 115 ? 29.84600 10.48300 -6.09900 1.000 37.90845 170 LEU A C 1
ATOM 764 O O . LEU A 1 115 ? 29.20500 11.45100 -6.51300 1.000 36.55778 170 LEU A O 1
ATOM 769 N N . LYS A 1 116 ? 31.10100 10.25500 -6.46800 1.000 24.44957 171 LYS A N 1
ATOM 770 C CA . LYS A 1 116 ? 31.84800 11.24600 -7.22800 1.000 24.91170 171 LYS A CA 1
ATOM 771 C C . LYS A 1 116 ? 31.96900 10.91700 -8.70900 1.000 35.21855 171 LYS A C 1
ATOM 772 O O . LYS A 1 116 ? 32.57600 11.69500 -9.45100 1.000 33.12692 171 LYS A O 1
ATOM 778 N N . THR A 1 117 ? 31.38500 9.81000 -9.16800 1.000 20.36251 172 THR A N 1
ATOM 779 C CA . THR A 1 117 ? 31.41600 9.50800 -10.58500 1.000 15.84501 172 THR A CA 1
ATOM 780 C C . THR A 1 117 ? 30.46500 10.45300 -11.32200 1.000 19.34150 172 THR A C 1
ATOM 781 O O . THR A 1 117 ? 29.80900 11.30700 -10.71800 1.000 24.29369 172 THR A O 1
ATOM 785 N N . ASN A 1 118 ? 30.43500 10.32900 -12.64700 1.000 17.54827 173 ASN A N 1
ATOM 786 C CA . ASN A 1 118 ? 29.71800 11.23700 -13.53100 1.000 14.82090 173 ASN A CA 1
ATOM 787 C C . ASN A 1 118 ? 28.32800 11.57700 -13.00500 1.000 17.02080 173 ASN A C 1
ATOM 788 O O . ASN A 1 118 ? 27.48600 10.69900 -12.84400 1.000 10.55489 173 ASN A O 1
ATOM 793 N N . ALA A 1 119 ? 28.08900 12.86500 -12.74200 1.000 12.85038 174 ALA A N 1
ATOM 794 C CA . ALA A 1 119 ? 26.87900 13.25500 -12.02800 1.000 12.46535 174 ALA A CA 1
ATOM 795 C C . ALA A 1 119 ? 25.63600 13.09500 -12.88600 1.000 9.44198 174 ALA A C 1
ATOM 796 O O . ALA A 1 119 ? 24.53400 12.92900 -12.35100 1.000 10.34804 174 ALA A O 1
ATOM 798 N N . ILE A 1 120 ? 25.77900 13.19700 -14.21000 1.000 8.42977 175 ILE A N 1
ATOM 799 C CA . ILE A 1 120 ? 24.62200 13.04200 -15.08400 1.000 5.90595 175 ILE A CA 1
ATOM 800 C C . ILE A 1 120 ? 24.15600 11.59700 -15.08600 1.000 8.76366 175 ILE A C 1
ATOM 801 O O . ILE A 1 120 ? 22.95900 11.31200 -14.99700 1.000 7.89625 175 ILE A O 1
ATOM 806 N N . ILE A 1 121 ? 25.09600 10.66000 -15.19000 1.000 9.24651 176 ILE A N 1
ATOM 807 C CA . ILE A 1 121 ? 24.74000 9.25100 -15.13900 1.000 5.45346 176 ILE A CA 1
ATOM 808 C C . ILE A 1 121 ? 24.18600 8.90300 -13.76600 1.000 10.65054 176 ILE A C 1
ATOM 809 O O . ILE A 1 121 ? 23.15400 8.23400 -13.64200 1.000 6.31926 176 ILE A O 1
ATOM 814 N N . VAL A 1 122 ? 24.87500 9.33600 -12.70900 1.000 5.88441 177 VAL A N 1
ATOM 815 C CA . VAL A 1 122 ? 24.39300 9.04900 -11.36000 1.000 6.18715 177 VAL A CA 1
ATOM 816 C C . VAL A 1 122 ? 22.97700 9.58600 -11.16800 1.000 6.47812 177 VAL A C 1
ATOM 817 O O . VAL A 1 122 ? 22.07800 8.86500 -10.70600 1.000 7.33561 177 VAL A O 1
ATOM 821 N N . ALA A 1 123 ? 22.75100 10.85700 -11.51600 1.000 6.20148 178 ALA A N 1
ATOM 822 C CA . ALA A 1 123 ? 21.41900 11.42700 -11.34100 1.000 7.02664 178 ALA A CA 1
ATOM 823 C C . ALA A 1 123 ? 20.38700 10.65200 -12.14100 1.000 8.19449 178 ALA A C 1
ATOM 824 O O . ALA A 1 123 ? 19.25800 10.44200 -11.68100 1.000 4.58284 178 ALA A O 1
ATOM 826 N N . GLY A 1 124 ? 20.74800 10.24300 -13.35200 1.000 6.36869 179 GLY A N 1
ATOM 827 C CA . GLY A 1 124 ? 19.81900 9.46000 -14.14700 1.000 6.96053 179 GLY A CA 1
ATOM 828 C C . GLY A 1 124 ? 19.43500 8.16000 -13.46800 1.000 6.58256 179 GLY A C 1
ATOM 829 O O . GLY A 1 124 ? 18.27200 7.75800 -13.49500 1.000 6.68857 179 GLY A O 1
ATOM 830 N N . GLN A 1 125 ? 20.41700 7.46800 -12.87800 1.000 5.11499 180 GLN A N 1
ATOM 831 C CA . GLN A 1 125 ? 20.12400 6.21200 -12.20200 1.000 4.49335 180 GLN A CA 1
ATOM 832 C C . GLN A 1 125 ? 19.27900 6.44000 -10.95600 1.000 7.25754 180 GLN A C 1
ATOM 833 O O . GLN A 1 125 ? 18.38400 5.63900 -10.64400 1.000 8.07190 180 GLN A O 1
ATOM 839 N N . LEU A 1 126 ? 19.56700 7.50400 -10.20500 1.000 6.11434 181 LEU A N 1
ATOM 840 C CA . LEU A 1 126 ? 18.77100 7.76600 -9.01000 1.000 7.88303 181 LEU A CA 1
ATOM 841 C C . LEU A 1 126 ? 17.32200 8.06600 -9.38200 1.000 8.38649 181 LEU A C 1
ATOM 842 O O . LEU A 1 126 ? 16.38700 7.58500 -8.72700 1.000 7.54245 181 LEU A O 1
ATOM 847 N N . ALA A 1 127 ? 17.1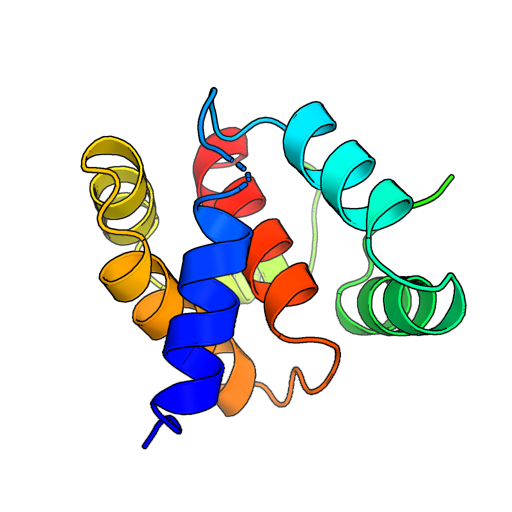1500 8.86700 -10.43300 1.000 4.99204 182 ALA A N 1
ATOM 848 C CA . ALA A 1 127 ? 15.74800 9.18400 -10.85600 1.000 7.06098 182 ALA A CA 1
ATOM 849 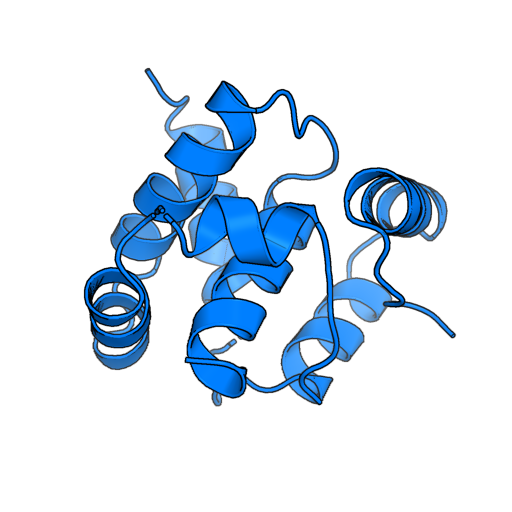C C . ALA A 1 127 ? 15.02100 7.93600 -11.33600 1.000 9.02095 182 ALA A C 1
ATOM 850 O O . ALA A 1 127 ? 13.83100 7.74500 -11.04900 1.000 11.34059 182 ALA A O 1
ATOM 852 N N . LEU A 1 128 ? 15.72300 7.07200 -12.07400 1.000 9.05295 183 LEU A N 1
ATOM 853 C CA . LEU A 1 128 ? 15.12900 5.81900 -12.53300 1.000 7.33609 183 LEU A CA 1
ATOM 854 C C . LEU A 1 128 ? 14.70900 4.95000 -11.35600 1.000 13.31359 183 LEU A C 1
ATOM 855 O O . LEU A 1 128 ? 13.59500 4.41400 -11.32600 1.000 13.61413 183 LEU A O 1
ATOM 860 N N . TRP A 1 129 ? 15.59100 4.81700 -10.36300 1.000 8.81424 184 TRP A N 1
ATOM 861 C CA . TRP A 1 129 ? 15.26300 4.01600 -9.18900 1.000 8.83814 184 TRP A CA 1
ATOM 862 C C . TRP A 1 129 ? 13.98700 4.51400 -8.53200 1.000 16.44645 184 TRP A C 1
ATOM 863 O O . TRP A 1 129 ? 13.09100 3.72700 -8.21000 1.000 17.41626 184 TRP A O 1
ATOM 874 N N . ALA A 1 130 ? 13.87800 5.82900 -8.34700 1.000 12.75621 185 ALA A N 1
ATOM 875 C CA . ALA A 1 130 ? 12.69400 6.39200 -7.70300 1.000 16.89848 185 ALA A CA 1
ATOM 876 C C . ALA A 1 130 ? 11.42200 6.05200 -8.47400 1.000 20.02187 185 ALA A C 1
ATOM 877 O O . ALA A 1 130 ? 10.41400 5.65500 -7.87700 1.000 21.53070 185 ALA A O 1
ATOM 879 N N . VAL A 1 131 ? 11.45100 6.18000 -9.80200 1.000 16.93188 186 VAL A N 1
ATOM 880 C CA . VAL A 1 131 ? 10.22800 5.99300 -10.58500 1.000 22.46076 186 VAL A CA 1
ATOM 881 C C . VAL A 1 131 ? 9.89800 4.51600 -10.74400 1.000 30.86645 186 VAL A C 1
ATOM 882 O O . VAL A 1 131 ? 8.74600 4.09300 -10.57100 1.000 30.40155 186 VAL A O 1
ATOM 886 N N . GLN A 1 132 ? 10.89100 3.70400 -11.09200 1.000 25.35844 187 GLN A N 1
ATOM 887 C CA . GLN A 1 132 ? 10.60000 2.30800 -11.38600 1.000 28.31532 187 GLN A CA 1
ATOM 888 C C . GLN A 1 132 ? 10.52500 1.43700 -10.13700 1.000 41.25725 187 GLN A C 1
ATOM 889 O O . GLN A 1 132 ? 9.87400 0.38700 -10.17500 1.000 43.48874 187 GLN A O 1
ATOM 895 N N . CYS A 1 133 ? 11.12500 1.86000 -9.02400 1.000 25.90709 188 CYS A N 1
ATOM 896 C CA . CYS A 1 133 ? 11.10300 1.07500 -7.79900 1.000 29.20698 188 CYS A CA 1
ATOM 897 C C . CYS A 1 133 ? 10.29800 1.71700 -6.68000 1.000 38.79592 188 CYS A C 1
ATOM 898 O O . CYS A 1 133 ? 10.10400 1.08100 -5.63900 1.000 42.72387 188 CYS A O 1
ATOM 901 N N . GLY A 1 134 ? 9.82500 2.94700 -6.86100 1.000 31.77925 189 GLY A N 1
ATOM 902 C CA . GLY A 1 134 ? 9.05500 3.62200 -5.83200 1.000 35.00373 189 GLY A CA 1
ATOM 903 C C . GLY A 1 134 ? 7.56700 3.34400 -5.90400 1.000 41.39599 189 GLY A C 1
ATOM 904 O O . GLY A 1 134 ? 6.94600 3.51100 -6.95500 1.000 49.54689 189 GLY A O 1
#

Secondary structure (DSSP, 8-state):
---HHHHHHHHHHHH--TT---HHHHHHHHHHHS-HHHHHHHHHHHT--S-------HHHHHHH---HHHHHHHHHTT-HHHHHHHHHHHHHHTT--S-HHHHHHHHHHHHHHH-

Organism: Enterococcus faecalis (strain ATCC 700802 / V583) (NCBI:txid226185)

Solvent-accessible surface area: 6070 Å² total

B-factor: mean 25.95, std 15.7, range [4.49, 97.01]

Radius of gyration: 12.62 Å; Cα contacts (8 Å, |Δi|>4): 126; chains: 1; bounding box: 29×31×30 Å

Nearest PDB structures (foldseek):
  7roa-assembly1_A  TM=1.005E+00  e=1.623E-15  Enterococcus faecalis OG1RF

Sequence (115 aa):
QLEDSEVEAVAKGLEEYANGVTEDNFKNYVKNNFAQQEISSVEEELNVNISDSCVANKIKDEFFAISISAIVKAAQKKAWKELAVTVLRFAKANGLKTNAIIVAGQLALWAVQCG